Protein 1W41 (pdb70)

CATH classification: 3.30.1330.30

InterPro domains:
  IPR000231 Large ribosomal subunit protein eL30 [MF_00481] (2-99)
  IPR004038 Ribosomal protein eL8/eL30/eS12/Gadd45 [PF01248] (7-95)
  IPR022991 Large ribosomal subunit protein eL30, conserved site [PS00709] (14-38)
  IPR022991 Large ribosomal subunit protein eL30, conserved site [PS00993] (70-90)
  IPR029064 Ribosomal protein eL30-like superfamily [G3DSA:3.30.1330.30] (1-101)
  IPR029064 Ribosomal protein eL30-like superfamily [SSF55315] (3-96)
  IPR039109 Large ribosomal subunit protein eL30-like [PTHR11449] (8-96)

Foldseek 3Di:
DADQLVLVLLLVVFNDKFFALVVLLVCLQVLQFQEKEFEPPDPVVSVVSNVVSVVVNVHAYHYDDHHQCVVCVSNVHNDGTGMMGRRTSGPGPNSVRSD

B-factor: mean 13.25, std 5.43, range [5.12, 48.78]

Structure (mmCIF, N/CA/C/O backbone):
data_1W41
#
_entry.id   1W41
#
_cell.length_a   23.023
_cell.length_b   53.889
_cell.length_c   34.047
_cell.angle_alpha   90.00
_cell.angle_beta   109.22
_cell.angle_gamma   90.00
#
_symmetry.space_group_name_H-M   'P 1 21 1'
#
loop_
_entity.id
_entity.type
_entity.pdbx_description
1 polymer '50S RIBOSOMAL PROTEIN L30E'
2 water water
#
loop_
_atom_site.group_PDB
_atom_site.id
_atom_site.type_symbol
_atom_site.label_atom_id
_atom_site.label_alt_id
_atom_site.label_comp_id
_atom_site.label_asym_id
_atom_site.label_entity_id
_atom_site.label_seq_id
_atom_site.pdbx_PDB_ins_code
_atom_site.Cartn_x
_atom_site.Cartn_y
_atom_site.Cartn_z
_atom_site.occupancy
_atom_site.B_iso_or_equiv
_atom_site.auth_seq_id
_atom_site.auth_comp_id
_atom_site.auth_asym_id
_atom_site.auth_atom_id
_atom_site.pdbx_PDB_model_num
ATOM 1 N N . MET A 1 1 ? -6.002 -8.402 19.471 1.00 21.16 0 MET A N 1
ATOM 2 C CA . MET A 1 1 ? -6.116 -7.612 18.213 1.00 20.80 0 MET A CA 1
ATOM 3 C C . MET A 1 1 ? -4.725 -7.273 17.699 1.00 20.29 0 MET A C 1
ATOM 4 O O . MET A 1 1 ? -3.822 -6.991 18.487 1.00 19.94 0 MET A O 1
ATOM 9 N N . VAL A 1 2 ? -4.559 -7.320 16.380 1.00 19.41 1 VAL A N 1
ATOM 10 C CA . VAL A 1 2 ? -3.317 -6.887 15.739 1.00 19.20 1 VAL A CA 1
ATOM 11 C C . VAL A 1 2 ? -3.206 -5.337 15.808 1.00 18.93 1 VAL A C 1
ATOM 12 O O . VAL A 1 2 ? -3.999 -4.611 15.186 1.00 19.67 1 VAL A O 1
ATOM 16 N N . ASP A 1 3 ? -2.205 -4.868 16.558 1.00 18.40 2 ASP A N 1
ATOM 17 C CA . ASP A 1 3 ? -1.899 -3.439 16.876 1.00 17.26 2 ASP A CA 1
ATOM 18 C C . ASP A 1 3 ? -0.920 -2.906 15.832 1.00 16.46 2 ASP A C 1
ATOM 19 O O . ASP A 1 3 ? 0.276 -3.231 15.837 1.00 14.92 2 ASP A O 1
ATOM 24 N N . PHE A 1 4 ? -1.441 -2.090 14.927 1.00 14.87 3 PHE A N 1
ATOM 25 C CA . PHE A 1 4 ? -0.669 -1.622 13.784 1.00 13.71 3 PHE A CA 1
ATOM 26 C C . PHE A 1 4 ? 0.678 -1.008 14.164 1.00 12.59 3 PHE A C 1
ATOM 27 O O . PHE A 1 4 ? 1.719 -1.375 13.618 1.00 12.69 3 PHE A O 1
ATOM 35 N N . ALA A 1 5 ? 0.648 -0.027 15.050 1.00 12.23 4 ALA A N 1
ATOM 36 C CA . ALA A 1 5 ? 1.865 0.658 15.449 1.00 12.03 4 ALA A CA 1
ATOM 37 C C . ALA A 1 5 ? 2.922 -0.322 15.987 1.00 11.27 4 ALA A C 1
ATOM 38 O O . ALA A 1 5 ? 4.091 -0.239 15.635 1.00 12.26 4 ALA A O 1
ATOM 40 N N . PHE A 1 6 ? 2.521 -1.215 16.875 1.00 10.19 5 PHE A N 1
ATOM 41 C CA . PHE A 1 6 ? 3.495 -2.155 17.436 1.00 9.75 5 PHE A CA 1
ATOM 42 C C . PHE A 1 6 ? 4.032 -3.123 16.378 1.00 8.55 5 PHE A C 1
ATOM 43 O O . PHE A 1 6 ? 5.233 -3.358 16.286 1.00 8.36 5 PHE A O 1
ATOM 51 N N . GLU A 1 7 ? 3.132 -3.686 15.584 1.00 8.04 6 GLU A N 1
ATOM 52 C CA . GLU A 1 7 ? 3.534 -4.736 14.633 1.00 8.26 6 GLU A CA 1
ATOM 53 C C . GLU A 1 7 ? 4.333 -4.150 13.466 1.00 8.37 6 GLU A C 1
ATOM 54 O O . GLU A 1 7 ? 5.245 -4.804 12.946 1.00 7.90 6 GLU A O 1
ATOM 60 N N . LEU A 1 8 ? 4.048 -2.907 13.103 1.00 9.13 7 LEU A N 1
ATOM 61 C CA . LEU A 1 8 ? 4.816 -2.258 12.024 1.00 9.54 7 LEU A CA 1
ATOM 62 C C . LEU A 1 8 ? 6.251 -2.037 12.479 1.00 9.34 7 LEU A C 1
ATOM 63 O O . LEU A 1 8 ? 7.204 -2.311 11.732 1.00 9.66 7 LEU A O 1
ATOM 68 N N . ARG A 1 9 ? 6.414 -1.549 13.711 1.00 9.90 8 ARG A N 1
ATOM 69 C CA . ARG A 1 9 ? 7.747 -1.343 14.238 1.00 10.15 8 ARG A CA 1
ATOM 70 C C . ARG A 1 9 ? 8.444 -2.705 14.331 1.00 9.18 8 ARG A C 1
ATOM 71 O O . ARG A 1 9 ? 9.603 -2.842 13.977 1.00 9.53 8 ARG A O 1
ATOM 79 N N . LYS A 1 10 ? 7.713 -3.728 14.759 1.00 8.47 9 LYS A N 1
ATOM 80 C CA . LYS A 1 10 ? 8.302 -5.047 14.922 1.00 8.54 9 LYS A CA 1
ATOM 81 C C . LYS A 1 10 ? 8.755 -5.613 13.579 1.00 8.55 9 LYS A C 1
ATOM 82 O O . LYS A 1 10 ? 9.796 -6.241 13.507 1.00 8.09 9 LYS A O 1
ATOM 88 N N . ALA A 1 11 ? 7.982 -5.374 12.525 1.00 7.66 10 ALA A N 1
ATOM 89 C CA . ALA A 1 11 ? 8.402 -5.754 11.167 1.00 8.04 10 ALA A CA 1
ATOM 90 C C . ALA A 1 11 ? 9.635 -4.991 10.724 1.00 8.56 10 ALA A C 1
ATOM 91 O O . ALA A 1 11 ? 10.564 -5.571 10.140 1.00 7.95 10 ALA A O 1
ATOM 93 N N . GLN A 1 12 ? 9.664 -3.704 11.030 1.00 9.39 11 GLN A N 1
ATOM 94 C CA . GLN A 1 12 ? 10.830 -2.866 10.723 1.00 9.72 11 GLN A CA 1
ATOM 95 C C . GLN A 1 12 ? 12.132 -3.364 11.377 1.00 10.28 11 GLN A C 1
ATOM 96 O O . GLN A 1 12 ? 13.211 -3.328 10.774 1.00 10.72 11 GLN A O 1
ATOM 102 N N . ASP A 1 13 ? 12.013 -3.844 12.603 1.00 10.96 12 ASP A N 1
ATOM 103 C CA . ASP A 1 13 ? 13.160 -4.237 13.444 1.00 11.12 12 ASP A CA 1
ATOM 104 C C . ASP A 1 13 ? 13.546 -5.708 13.332 1.00 11.72 12 ASP A C 1
ATOM 105 O O . ASP A 1 13 ? 14.701 -6.057 13.625 1.00 13.41 12 ASP A O 1
ATOM 110 N N . THR A 1 14 ? 12.615 -6.571 12.929 1.00 10.06 13 THR A N 1
ATOM 111 C CA . THR A 1 14 ? 12.905 -8.014 12.860 1.00 10.04 13 THR A CA 1
ATOM 112 C C . THR A 1 14 ? 12.781 -8.611 11.463 1.00 10.09 13 THR A C 1
ATOM 113 O O . THR A 1 14 ? 13.173 -9.778 11.259 1.00 10.54 13 THR A O 1
ATOM 117 N N . GLY A 1 15 ? 12.196 -7.842 10.543 1.00 9.83 14 GLY A N 1
ATOM 118 C CA . GLY A 1 15 ? 12.025 -8.266 9.144 1.00 9.90 14 GLY A CA 1
ATOM 119 C C . GLY A 1 15 ? 12.737 -7.328 8.191 1.00 9.70 14 GLY A C 1
ATOM 120 O O . GLY A 1 15 ? 13.899 -6.958 8.414 1.00 8.94 14 GLY A O 1
ATOM 121 N N . LYS A 1 16 ? 12.044 -6.945 7.127 1.00 9.28 15 LYS A N 1
ATOM 122 C CA . LYS A 1 16 ? 12.568 -5.978 6.154 1.00 10.18 15 LYS A CA 1
ATOM 123 C C . LYS A 1 16 ? 11.429 -5.185 5.564 1.00 9.70 15 LYS A C 1
ATOM 124 O O . LYS A 1 16 ? 10.479 -5.756 5.047 1.00 7.87 15 LYS A O 1
ATOM 130 N N . ILE A 1 17 ? 11.527 -3.870 5.672 1.00 9.44 16 ILE A N 1
ATOM 131 C CA . ILE A 1 17 ? 10.581 -3.011 5.007 1.00 11.05 16 ILE A CA 1
ATOM 132 C C . ILE A 1 17 ? 11.333 -2.038 4.134 1.00 10.68 16 ILE A C 1
ATOM 133 O O . ILE A 1 17 ? 12.510 -1.753 4.389 1.00 12.21 16 ILE A O 1
ATOM 138 N N . VAL A 1 18 ? 10.678 -1.526 3.097 1.00 10.29 17 VAL A N 1
ATOM 139 C CA . VAL A 1 18 ? 11.224 -0.417 2.324 1.00 10.80 17 VAL A CA 1
ATOM 140 C C . VAL A 1 18 ? 10.233 0.752 2.376 1.00 10.89 17 VAL A C 1
ATOM 141 O O . VAL A 1 18 ? 9.027 0.552 2.284 1.00 9.16 17 VAL A O 1
ATOM 145 N N . MET A 1 19 ? 10.770 1.958 2.512 1.00 11.98 18 MET A N 1
ATOM 146 C CA . MET A 1 19 ? 9.970 3.165 2.770 1.00 14.08 18 MET A CA 1
ATOM 147 C C . MET A 1 19 ? 9.915 4.078 1.565 1.00 14.33 18 MET A C 1
ATOM 148 O O . MET A 1 19 ? 10.900 4.198 0.827 1.00 14.06 18 MET A O 1
ATOM 153 N N . GLY A 1 20 ? 8.780 4.770 1.412 1.00 14.25 19 GLY A N 1
ATOM 154 C CA . GLY A 1 20 ? 8.579 5.751 0.345 1.00 14.46 19 GLY A CA 1
ATOM 155 C C . GLY A 1 20 ? 7.781 5.249 -0.843 1.00 14.68 19 GLY A C 1
ATOM 156 O O . GLY A 1 20 ? 7.748 4.059 -1.132 1.00 13.82 19 GLY A O 1
ATOM 157 N N . ALA A 1 21 ? 7.143 6.177 -1.551 1.00 15.45 20 ALA A N 1
ATOM 158 C CA . ALA A 1 21 ? 6.317 5.856 -2.706 1.00 16.16 20 ALA A CA 1
ATOM 159 C C . ALA A 1 21 ? 7.097 5.180 -3.823 1.00 16.22 20 ALA A C 1
ATOM 160 O O . ALA A 1 21 ? 6.624 4.246 -4.454 1.00 16.57 20 ALA A O 1
ATOM 162 N N . ARG A 1 22 ? 8.310 5.669 -4.051 1.00 17.52 21 ARG A N 1
ATOM 163 C CA . ARG A 1 22 ? 9.139 5.201 -5.149 1.00 17.45 21 ARG A CA 1
ATOM 164 C C . ARG A 1 22 ? 9.446 3.709 -5.034 1.00 16.48 21 ARG A C 1
ATOM 165 O O . ARG A 1 22 ? 9.154 2.930 -5.941 1.00 16.15 21 ARG A O 1
ATOM 173 N N . LYS A 1 23 ? 10.005 3.319 -3.899 1.00 16.55 22 LYS A N 1
ATOM 174 C CA . LYS A 1 23 ? 10.354 1.913 -3.662 1.00 16.62 22 LYS A CA 1
ATOM 175 C C . LYS A 1 23 ? 9.090 1.054 -3.481 1.00 15.57 22 LYS A C 1
ATOM 176 O O . LYS A 1 23 ? 9.035 -0.073 -3.961 1.00 13.86 22 LYS A O 1
ATOM 182 N N . SER A 1 24 ? 8.065 1.611 -2.844 1.00 15.24 23 SER A N 1
ATOM 183 C CA . SER A 1 24 ? 6.813 0.866 -2.657 1.00 15.38 23 SER A CA 1
ATOM 184 C C . SER A 1 24 ? 6.199 0.487 -3.999 1.00 15.30 23 SER A C 1
ATOM 185 O O . SER A 1 24 ? 5.789 -0.642 -4.188 1.00 14.86 23 SER A O 1
ATOM 188 N N . ILE A 1 25 ? 6.201 1.412 -4.963 1.00 15.22 24 ILE A N 1
ATOM 189 C CA . ILE A 1 25 ? 5.662 1.096 -6.295 1.00 16.15 24 ILE A CA 1
ATOM 190 C C . ILE A 1 25 ? 6.508 0.077 -7.047 1.00 16.19 24 ILE A C 1
ATOM 191 O O . ILE A 1 25 ? 5.986 -0.827 -7.697 1.00 14.65 24 ILE A O 1
ATOM 196 N N . GLN A 1 26 ? 7.821 0.249 -6.962 1.00 16.13 25 GLN A N 1
ATOM 197 C CA . GLN A 1 26 ? 8.775 -0.681 -7.537 1.00 16.50 25 GLN A CA 1
ATOM 198 C C . GLN A 1 26 ? 8.577 -2.103 -7.038 1.00 15.87 25 GLN A C 1
ATOM 199 O O . GLN A 1 26 ? 8.538 -3.067 -7.832 1.00 16.18 25 GLN A O 1
ATOM 205 N N . TYR A 1 27 ? 8.467 -2.238 -5.713 1.00 14.52 26 TYR A N 1
ATOM 206 C CA . TYR A 1 27 ? 8.288 -3.543 -5.100 1.00 14.18 26 TYR A CA 1
ATOM 207 C C . TYR A 1 27 ? 6.912 -4.141 -5.428 1.00 13.49 26 TYR A C 1
ATOM 208 O O . TYR A 1 27 ? 6.804 -5.357 -5.598 1.00 13.94 26 TYR A O 1
ATOM 217 N N . ALA A 1 28 ? 5.876 -3.303 -5.512 1.00 13.82 27 ALA A N 1
ATOM 218 C CA . ALA A 1 28 ? 4.558 -3.795 -5.969 1.00 15.49 27 ALA A CA 1
ATOM 219 C C . ALA A 1 28 ? 4.653 -4.314 -7.400 1.00 16.26 27 ALA A C 1
ATOM 220 O O . ALA A 1 28 ? 4.204 -5.430 -7.702 1.00 16.86 27 ALA A O 1
ATOM 222 N N . LYS A 1 29 ? 5.272 -3.507 -8.255 1.00 17.99 28 LYS A N 1
ATOM 223 C CA . LYS A 1 29 ? 5.506 -3.896 -9.648 1.00 19.00 28 LYS A CA 1
ATOM 224 C C . LYS A 1 29 ? 6.192 -5.220 -9.794 1.00 19.41 28 LYS A C 1
ATOM 225 O O . LYS A 1 29 ? 5.752 -6.055 -10.569 1.00 20.53 28 LYS A O 1
ATOM 231 N N . MET A 1 30 ? 7.283 -5.419 -9.058 1.00 19.31 29 MET A N 1
ATOM 232 C CA . MET A 1 30 ? 8.097 -6.610 -9.212 1.00 19.77 29 MET A CA 1
ATOM 233 C C . MET A 1 30 ? 7.535 -7.812 -8.479 1.00 18.37 29 MET A C 1
ATOM 234 O O . MET A 1 30 ? 8.064 -8.912 -8.610 1.00 18.87 29 MET A O 1
ATOM 239 N N . GLY A 1 31 ? 6.468 -7.613 -7.702 1.00 16.91 30 GLY A N 1
ATOM 240 C CA . GLY A 1 31 ? 5.891 -8.683 -6.904 1.00 16.56 30 GLY A CA 1
ATOM 241 C C . GLY A 1 31 ? 6.753 -9.077 -5.732 1.00 15.19 30 GLY A C 1
ATOM 242 O O . GLY A 1 31 ? 6.746 -10.235 -5.319 1.00 18.15 30 GLY A O 1
ATOM 243 N N . GLY A 1 32 ? 7.462 -8.102 -5.178 1.00 14.07 31 GLY A N 1
ATOM 244 C CA . GLY A 1 32 ? 8.495 -8.338 -4.191 1.00 13.63 31 GLY A CA 1
ATOM 245 C C . GLY A 1 32 ? 8.194 -7.840 -2.787 1.00 12.43 31 GLY A C 1
ATOM 246 O O . GLY A 1 32 ? 9.104 -7.706 -1.975 1.00 13.99 31 GLY A O 1
ATOM 247 N N . ALA A 1 33 ? 6.941 -7.511 -2.525 1.00 11.10 32 ALA A N 1
ATOM 248 C CA . ALA A 1 33 ? 6.484 -7.259 -1.165 1.00 10.97 32 ALA A CA 1
ATOM 249 C C . ALA A 1 33 ? 5.266 -8.099 -0.852 1.00 10.00 32 ALA A C 1
ATOM 250 O O . ALA A 1 33 ? 4.571 -8.602 -1.746 1.00 8.90 32 ALA A O 1
ATOM 252 N N . LYS A 1 34 ? 5.021 -8.234 0.439 1.00 8.50 33 LYS A N 1
ATOM 253 C CA . LYS A 1 34 ? 3.921 -9.031 0.953 1.00 9.48 33 LYS A CA 1
ATOM 254 C C . LYS A 1 34 ? 2.748 -8.172 1.451 1.00 8.27 33 LYS A C 1
ATOM 255 O O . LYS A 1 34 ? 1.683 -8.712 1.696 1.00 7.51 33 LYS A O 1
ATOM 261 N N . LEU A 1 35 ? 2.975 -6.871 1.610 1.00 7.60 34 LEU A N 1
ATOM 262 C CA . LEU A 1 35 ? 1.947 -5.900 2.008 1.00 8.12 34 LEU A CA 1
ATOM 263 C C . LEU A 1 35 ? 2.444 -4.521 1.638 1.00 8.50 34 LEU A C 1
ATOM 264 O O . LEU A 1 35 ? 3.624 -4.232 1.817 1.00 7.77 34 LEU A O 1
ATOM 269 N N . ILE A 1 36 ? 1.553 -3.694 1.086 1.00 7.58 35 ILE A N 1
ATOM 270 C CA . ILE A 1 36 ? 1.854 -2.268 0.912 1.00 7.90 35 ILE A CA 1
ATOM 271 C C . ILE A 1 36 ? 0.960 -1.474 1.854 1.00 8.16 35 ILE A C 1
ATOM 272 O O . ILE A 1 36 ? -0.231 -1.716 1.942 1.00 8.18 35 ILE A O 1
ATOM 277 N N . ILE A 1 37 ? 1.552 -0.516 2.556 1.00 7.78 36 ILE A N 1
ATOM 278 C CA . ILE A 1 37 ? 0.805 0.310 3.485 1.00 8.34 36 ILE A CA 1
ATOM 279 C C . ILE A 1 37 ? 0.900 1.726 2.933 1.00 8.36 36 ILE A C 1
ATOM 280 O O . ILE A 1 37 ? 1.973 2.173 2.531 1.00 8.09 36 ILE A O 1
ATOM 285 N N . VAL A 1 38 ? -0.236 2.398 2.844 1.00 8.32 37 VAL A N 1
ATOM 286 C CA . VAL A 1 38 ? -0.263 3.786 2.377 1.00 8.65 37 VAL A CA 1
ATOM 287 C C . VAL A 1 38 ? -0.887 4.666 3.451 1.00 8.25 37 VAL A C 1
ATOM 288 O O . VAL A 1 38 ? -1.818 4.257 4.128 1.00 8.13 37 VAL A O 1
ATOM 292 N N . ALA A 1 39 ? -0.336 5.865 3.629 1.00 8.00 38 ALA A N 1
ATOM 293 C CA . ALA A 1 39 ? -0.954 6.857 4.521 1.00 8.22 38 ALA A CA 1
ATOM 294 C C . ALA A 1 39 ? -2.256 7.369 3.919 1.00 8.32 38 ALA A C 1
ATOM 295 O O . ALA A 1 39 ? -2.410 7.373 2.694 1.00 8.27 38 ALA A O 1
ATOM 297 N N . ARG A 1 40 ?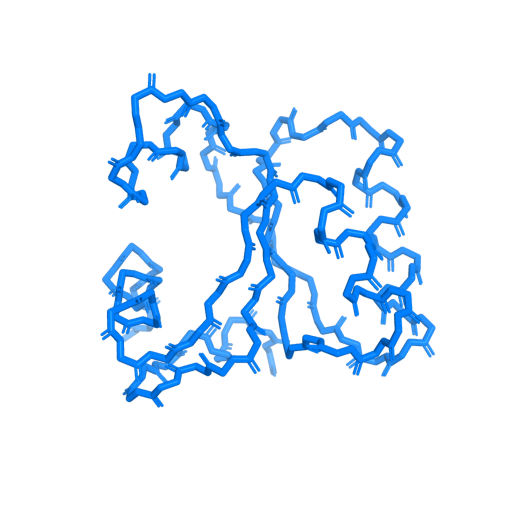 -3.185 7.854 4.759 1.00 8.43 39 ARG A N 1
ATOM 298 C CA . ARG A 1 40 ? -4.482 8.270 4.209 1.00 9.29 39 ARG A CA 1
ATOM 299 C C . ARG A 1 40 ? -4.303 9.444 3.198 1.00 9.00 39 ARG A C 1
ATOM 300 O O . ARG A 1 40 ? -5.117 9.619 2.283 1.00 8.97 39 ARG A O 1
ATOM 308 N N . ASN A 1 41 ? -3.246 10.251 3.375 1.00 8.54 40 ASN A N 1
ATOM 309 C CA . ASN A 1 41 ? -3.036 11.401 2.520 1.00 9.32 40 ASN A CA 1
ATOM 310 C C . ASN A 1 41 ? -1.989 11.157 1.466 1.00 9.65 40 ASN A C 1
ATOM 311 O O . ASN A 1 41 ? -1.482 12.102 0.868 1.00 9.53 40 ASN A O 1
ATOM 316 N N . ALA A 1 42 ? -1.658 9.899 1.199 1.00 9.78 41 ALA A N 1
ATOM 317 C C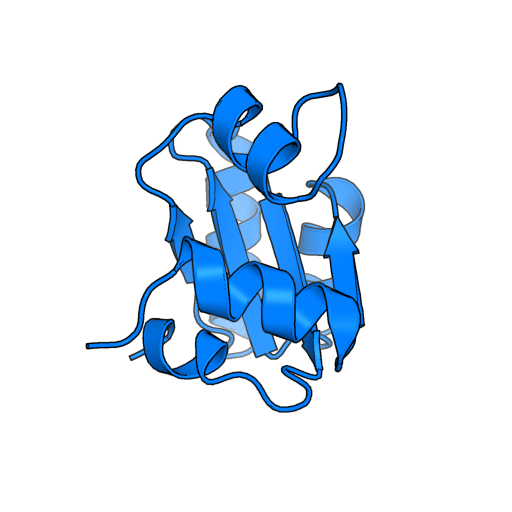A . ALA A 1 42 ? -0.848 9.624 0.023 1.00 9.55 41 ALA A CA 1
ATOM 318 C C . ALA A 1 42 ? -1.487 10.261 -1.231 1.00 10.66 41 ALA A C 1
ATOM 319 O O . ALA A 1 42 ? -2.716 10.288 -1.399 1.00 11.02 41 ALA A O 1
ATOM 321 N N . ARG A 1 43 ? -0.642 10.809 -2.092 1.00 10.76 42 ARG A N 1
ATOM 322 C CA . ARG A 1 43 ? -1.106 11.462 -3.310 1.00 10.94 42 ARG A CA 1
ATOM 323 C C . ARG A 1 43 ? -2.000 10.517 -4.107 1.00 11.34 42 ARG A C 1
ATOM 324 O O . ARG A 1 43 ? -1.636 9.354 -4.296 1.00 11.53 42 ARG A O 1
ATOM 332 N N . PRO A 1 44 ? -3.156 10.995 -4.565 1.00 11.19 43 PRO A N 1
ATOM 333 C CA . PRO A 1 44 ? -4.128 10.136 -5.250 1.00 12.06 43 PRO A CA 1
ATOM 334 C C . PRO A 1 44 ? -3.539 9.222 -6.325 1.00 11.69 43 PRO A C 1
ATOM 335 O O . PRO A 1 44 ? -3.903 8.045 -6.392 1.00 11.56 43 PRO A O 1
ATOM 339 N N . ASP A 1 45 ? -2.688 9.758 -7.198 1.00 11.50 44 ASP A N 1
ATOM 340 C CA . ASP A 1 45 ? -2.163 8.940 -8.274 1.00 12.80 44 ASP A CA 1
ATOM 341 C C . ASP A 1 45 ? -1.228 7.876 -7.744 1.00 12.89 44 ASP A C 1
ATOM 342 O O . ASP A 1 45 ? -1.147 6.797 -8.332 1.00 13.50 44 ASP A O 1
ATOM 347 N N . ILE A 1 46 ? -0.518 8.175 -6.653 1.00 13.22 45 ILE A N 1
ATOM 348 C CA . ILE A 1 46 ? 0.354 7.186 -5.989 1.00 12.88 45 ILE A CA 1
ATOM 349 C C . ILE A 1 46 ? -0.470 6.096 -5.322 1.00 12.66 45 ILE A C 1
ATOM 350 O O . ILE A 1 46 ? -0.148 4.926 -5.448 1.00 11.67 45 ILE A O 1
ATOM 355 N N . LYS A 1 47 ? -1.532 6.460 -4.607 1.00 12.20 46 LYS A N 1
ATOM 356 C CA . LYS A 1 47 ? -2.462 5.455 -4.115 1.00 12.92 46 LYS A CA 1
ATOM 357 C C . LYS A 1 47 ? -2.955 4.567 -5.241 1.00 12.42 46 LYS A C 1
ATOM 358 O O . LYS A 1 47 ? -2.936 3.325 -5.127 1.00 11.66 46 LYS A O 1
ATOM 364 N N . GLU A 1 48 ? -3.408 5.184 -6.326 1.00 11.72 47 GLU A N 1
ATOM 365 C CA . GLU A 1 48 ? -3.980 4.402 -7.403 1.00 12.83 47 GLU A CA 1
ATOM 366 C C . GLU A 1 48 ? -2.985 3.476 -8.092 1.00 11.58 47 GLU A C 1
ATOM 367 O O . GLU A 1 48 ? -3.309 2.309 -8.369 1.00 11.25 47 GLU A O 1
ATOM 373 N N . ASP A 1 49 ? -1.774 3.965 -8.339 1.00 11.57 48 ASP A N 1
ATOM 374 C CA . ASP A 1 49 ? -0.714 3.117 -8.889 1.00 10.98 48 ASP A CA 1
ATOM 375 C C . ASP A 1 49 ? -0.385 1.967 -7.942 1.00 10.14 48 ASP A C 1
ATOM 376 O O . ASP A 1 49 ? -0.311 0.824 -8.385 1.00 9.64 48 ASP A O 1
ATOM 381 N N . ILE A 1 50 ? -0.183 2.253 -6.646 1.00 8.69 49 ILE A N 1
ATOM 382 C CA . ILE A 1 50 ? 0.083 1.171 -5.670 1.00 9.07 49 ILE A CA 1
ATOM 383 C C . ILE A 1 50 ? -1.043 0.134 -5.684 1.00 8.38 49 ILE A C 1
ATOM 384 O O . ILE A 1 50 ? -0.796 -1.077 -5.771 1.00 7.71 49 ILE A O 1
ATOM 389 N N . GLU A 1 51 ? -2.283 0.601 -5.588 1.00 8.08 50 GLU A N 1
ATOM 390 C CA . GLU A 1 51 ? -3.425 -0.313 -5.562 1.00 8.52 50 GLU A CA 1
ATOM 391 C C . GLU A 1 51 ? -3.473 -1.205 -6.824 1.00 8.32 50 GLU A C 1
ATOM 392 O O . GLU A 1 51 ? -3.774 -2.418 -6.754 1.00 8.86 50 GLU A O 1
ATOM 398 N N . TYR A 1 52 ? -3.133 -0.604 -7.969 1.00 8.23 51 TYR A N 1
ATOM 399 C CA . TYR A 1 52 ? -3.151 -1.278 -9.263 1.00 8.62 51 TYR A CA 1
ATOM 400 C C . TYR A 1 52 ? -2.052 -2.335 -9.350 1.00 7.80 51 TYR A C 1
ATOM 401 O O . TYR A 1 52 ? -2.328 -3.499 -9.601 1.00 8.22 51 TYR A O 1
ATOM 410 N N . TYR A 1 53 ? -0.802 -1.943 -9.121 1.00 7.83 52 TYR A N 1
ATOM 411 C CA . TYR A 1 53 ? 0.312 -2.897 -9.226 1.00 8.54 52 TYR A CA 1
ATOM 412 C C . TYR A 1 53 ? 0.172 -4.014 -8.184 1.00 8.34 52 TYR A C 1
ATOM 413 O O . TYR A 1 53 ? 0.466 -5.181 -8.451 1.00 8.74 52 TYR A O 1
ATOM 422 N N . ALA A 1 54 ? -0.326 -3.670 -7.001 1.00 7.61 53 ALA A N 1
ATOM 423 C CA . ALA A 1 54 ? -0.501 -4.697 -5.965 1.00 7.50 53 ALA A CA 1
ATOM 424 C C . ALA A 1 54 ? -1.585 -5.690 -6.439 1.00 7.38 53 ALA A C 1
ATOM 425 O O . ALA A 1 54 ? -1.447 -6.886 -6.297 1.00 8.24 53 ALA A O 1
ATOM 427 N N . ARG A 1 55 ? -2.666 -5.171 -7.017 1.00 7.39 54 ARG A N 1
ATOM 428 C CA . ARG A 1 55 ? -3.721 -6.030 -7.565 1.00 8.60 54 ARG A CA 1
ATOM 429 C C . ARG A 1 55 ? -3.220 -6.958 -8.673 1.00 8.17 54 ARG A C 1
ATOM 430 O O . ARG A 1 55 ? -3.634 -8.122 -8.740 1.00 9.11 54 ARG A O 1
ATOM 438 N N . LEU A 1 56 ? -2.298 -6.493 -9.512 1.00 8.47 55 LEU A N 1
ATOM 439 C CA . LEU A 1 56 ? -1.738 -7.393 -10.514 1.00 8.60 55 LEU A CA 1
ATOM 440 C C . LEU A 1 56 ? -1.074 -8.617 -9.907 1.00 9.21 55 LEU A C 1
ATOM 441 O O . LEU A 1 56 ? -1.121 -9.673 -10.507 1.00 9.80 55 LEU A O 1
ATOM 446 N N . SER A 1 57 ? -0.435 -8.458 -8.743 1.00 9.12 56 SER A N 1
ATOM 447 C CA . SER A 1 57 ? 0.417 -9.513 -8.142 1.00 10.07 56 SER A CA 1
ATOM 448 C C . SER A 1 57 ? -0.251 -10.229 -6.990 1.00 9.57 56 SER A C 1
ATOM 449 O O . SER A 1 57 ? 0.276 -11.217 -6.495 1.00 11.14 56 SER A O 1
ATOM 452 N N . GLY A 1 58 ? -1.411 -9.755 -6.560 1.00 8.52 57 GLY A N 1
ATOM 453 C CA . GLY A 1 58 ? -2.093 -10.359 -5.400 1.00 8.59 57 GLY A CA 1
ATOM 454 C C . GLY A 1 58 ? -1.516 -9.901 -4.059 1.00 8.88 57 GLY A C 1
ATOM 455 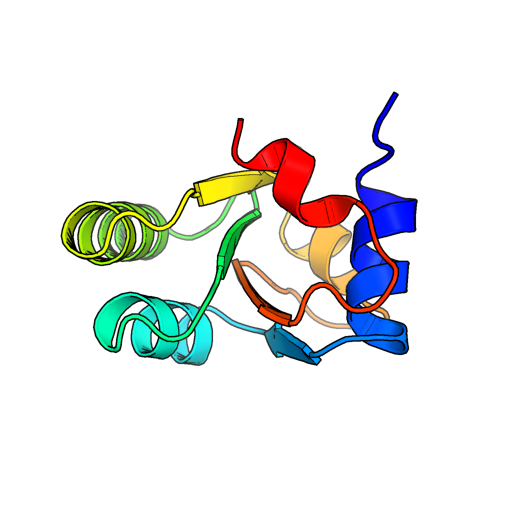O O . GLY A 1 58 ? -1.572 -10.630 -3.065 1.00 11.03 57 GLY A O 1
ATOM 456 N N . ILE A 1 59 ? -0.988 -8.694 -4.017 1.00 7.86 58 ILE A N 1
ATOM 457 C CA . ILE A 1 59 ? -0.382 -8.139 -2.796 1.00 8.27 58 ILE A CA 1
ATOM 458 C C . ILE A 1 59 ? -1.441 -7.295 -2.108 1.00 7.88 58 ILE A C 1
ATOM 459 O O . ILE A 1 59 ? -1.989 -6.385 -2.716 1.00 8.49 58 ILE A O 1
ATOM 464 N N . PRO A 1 60 ? -1.719 -7.541 -0.833 1.00 7.77 59 PRO A N 1
ATOM 465 C CA . PRO A 1 60 ? -2.722 -6.738 -0.139 1.00 7.76 59 PRO A CA 1
ATOM 466 C C . PRO A 1 60 ? -2.210 -5.317 0.088 1.00 7.19 59 PRO A C 1
ATOM 467 O O . PRO A 1 60 ? -0.996 -5.105 0.223 1.00 6.74 59 PRO A O 1
ATOM 471 N N . VAL A 1 61 ? -3.136 -4.371 0.119 1.00 7.65 60 VAL A N 1
ATOM 472 C CA . VAL A 1 61 ? -2.821 -2.989 0.402 1.00 7.50 60 VAL A CA 1
ATOM 473 C C . VAL A 1 61 ? -3.665 -2.553 1.588 1.00 8.47 60 VAL A C 1
ATOM 474 O O . VAL A 1 61 ? -4.887 -2.771 1.610 1.00 9.52 60 VAL A O 1
ATOM 478 N N . TYR A 1 62 ? -3.013 -1.933 2.554 1.00 8.16 61 TYR A N 1
ATOM 479 C CA . TYR A 1 62 ? -3.668 -1.450 3.784 1.00 8.19 61 TYR A CA 1
ATOM 480 C C . TYR A 1 62 ? -3.498 0.063 3.898 1.00 9.11 61 TYR A C 1
ATOM 481 O O . TYR A 1 62 ? -2.392 0.564 3.754 1.00 10.17 61 TYR A O 1
ATOM 490 N N . GLU A 1 63 ? -4.589 0.804 4.126 1.00 9.85 62 GLU A N 1
ATOM 491 C CA . GLU A 1 63 ? -4.500 2.271 4.330 1.00 9.76 62 GLU A CA 1
ATOM 492 C C . GLU A 1 63 ? -4.408 2.550 5.838 1.00 9.74 62 GLU A C 1
ATOM 493 O O . GLU A 1 63 ? -5.332 2.240 6.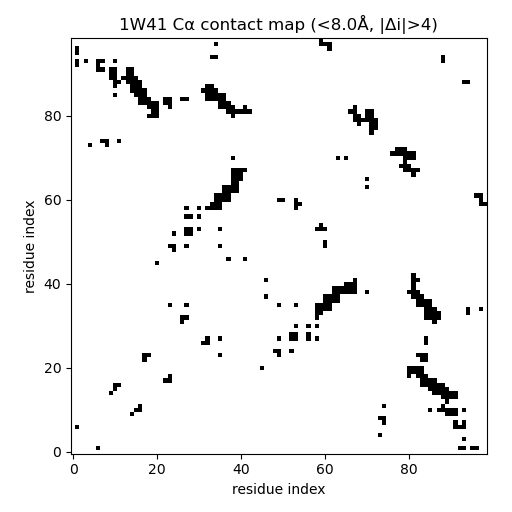588 1.00 9.08 62 GLU A O 1
ATOM 499 N N . PHE A 1 64 ? -3.271 3.103 6.255 1.00 10.04 63 PHE A N 1
ATOM 500 C CA . PHE A 1 64 ? -3.071 3.605 7.612 1.00 10.15 63 PHE A CA 1
ATOM 501 C C . PHE A 1 64 ? -3.999 4.803 7.875 1.00 10.36 63 PHE A C 1
ATOM 502 O O . PHE A 1 64 ? -4.142 5.681 7.046 1.00 10.40 63 PHE A O 1
ATOM 510 N N . GLU A 1 65 ? -4.651 4.832 9.038 1.00 11.69 64 GLU A N 1
ATOM 511 C CA . GLU A 1 65 ? -5.636 5.895 9.295 1.00 12.12 64 GLU A CA 1
ATOM 512 C C . GLU A 1 65 ? -5.072 7.299 9.539 1.00 12.71 64 GLU A C 1
ATOM 513 O O . GLU A 1 65 ? -5.844 8.269 9.583 1.00 13.74 64 GLU A O 1
ATOM 519 N N . GLY A 1 66 ? -3.770 7.408 9.741 1.00 11.62 65 GLY A N 1
ATOM 520 C CA . GLY A 1 66 ? -3.129 8.690 9.987 1.00 9.72 65 GLY A CA 1
ATOM 521 C C . GLY A 1 66 ? -2.428 9.294 8.792 1.00 9.20 65 GLY A C 1
ATOM 522 O O . GLY A 1 66 ? -2.374 8.702 7.712 1.00 8.31 65 GLY A O 1
ATOM 523 N N . THR A 1 67 ? -1.844 10.466 8.988 1.00 7.60 66 THR A N 1
ATOM 524 C CA . THR A 1 67 ? -1.143 11.105 7.889 1.00 7.77 66 THR A CA 1
ATOM 525 C C . THR A 1 67 ? 0.241 10.542 7.663 1.00 6.46 66 THR A C 1
ATOM 526 O O . THR A 1 67 ? 0.811 9.842 8.480 1.00 5.12 66 THR A O 1
ATOM 530 N N . SER A 1 68 ? 0.823 10.977 6.570 1.00 7.29 67 SER A N 1
ATOM 531 C CA . SER A 1 68 ? 2.228 10.707 6.280 1.00 7.05 67 SER A CA 1
ATOM 532 C C . SER A 1 68 ? 3.219 11.246 7.318 1.00 6.95 67 SER A C 1
ATOM 533 O O . SER A 1 68 ? 4.307 10.691 7.487 1.00 7.29 67 SER A O 1
ATOM 536 N N . VAL A 1 69 ? 2.844 12.316 8.026 1.00 7.33 68 VAL A N 1
ATOM 537 C CA . VAL A 1 69 ? 3.628 12.793 9.143 1.00 7.91 68 VAL A CA 1
ATOM 538 C C . VAL A 1 69 ? 3.601 11.747 10.251 1.00 7.97 68 VAL A C 1
ATOM 539 O O . VAL A 1 69 ? 4.632 11.380 10.798 1.00 8.15 68 VAL A O 1
ATOM 543 N N . GLU A 1 70 ? 2.416 11.275 10.577 1.00 8.84 69 GLU A N 1
ATOM 544 C CA . GLU A 1 70 ? 2.259 10.322 11.664 1.00 8.40 69 GLU A CA 1
ATOM 545 C C . GLU A 1 70 ? 2.939 9.019 11.314 1.00 7.96 69 GLU A C 1
ATOM 546 O O . GLU A 1 70 ? 3.590 8.402 12.170 1.00 7.94 69 GLU A O 1
ATOM 552 N N . LEU A 1 71 ? 2.801 8.586 10.066 1.00 7.11 70 LEU A N 1
ATOM 553 C CA . LEU A 1 71 ? 3.421 7.327 9.620 1.00 8.00 70 LEU A CA 1
ATOM 554 C C . LEU A 1 71 ? 4.962 7.416 9.699 1.00 8.38 70 LEU A C 1
ATOM 555 O O . LEU A 1 71 ? 5.631 6.511 10.210 1.00 8.63 70 LEU A O 1
ATOM 560 N N . GLY A 1 72 ? 5.504 8.541 9.247 1.00 8.51 71 GLY A N 1
ATOM 561 C CA . GLY A 1 72 ? 6.938 8.784 9.335 1.00 9.00 71 GLY A CA 1
ATOM 562 C C . GLY A 1 72 ? 7.410 8.715 10.773 1.00 8.76 71 GLY A C 1
ATOM 563 O O . GLY A 1 72 ? 8.412 8.060 11.077 1.00 8.56 71 GLY A O 1
ATOM 564 N N . THR A 1 73 ? 6.674 9.367 11.662 1.00 9.28 72 THR A N 1
ATOM 565 C CA . THR A 1 73 ? 7.032 9.397 13.073 1.00 10.16 72 THR A CA 1
ATOM 566 C C . THR A 1 73 ? 7.000 8.004 13.688 1.00 10.02 72 THR A C 1
ATOM 567 O O . THR A 1 73 ? 7.895 7.644 14.441 1.00 11.25 72 THR A O 1
ATOM 571 N N . LEU A 1 74 ? 5.984 7.210 13.345 1.00 10.22 73 LEU A N 1
ATOM 572 C CA . LEU A 1 74 ? 5.891 5.837 13.840 1.00 11.13 73 LEU A CA 1
ATOM 573 C C . LEU A 1 74 ? 7.127 5.036 13.423 1.00 11.68 73 LEU A C 1
ATOM 574 O O . LEU A 1 74 ? 7.644 4.217 14.214 1.00 13.92 73 LEU A O 1
ATOM 579 N N . LEU A 1 75 ? 7.622 5.300 12.212 1.00 10.84 74 LEU A N 1
ATOM 580 C CA . LEU A 1 75 ? 8.748 4.585 11.634 1.00 11.05 74 LEU A CA 1
ATOM 581 C C . LEU A 1 75 ? 10.103 5.167 12.049 1.00 10.99 74 LEU A C 1
ATOM 582 O O . LEU A 1 75 ? 11.129 4.747 11.535 1.00 11.30 74 LEU A O 1
ATOM 587 N N . GLY A 1 76 ? 10.100 6.105 12.989 1.00 11.52 75 GLY A N 1
ATOM 588 C CA . GLY A 1 76 ? 11.324 6.667 13.513 1.00 11.72 75 GL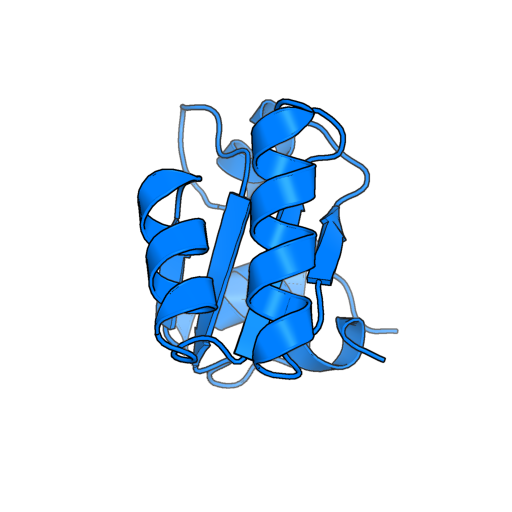Y A CA 1
ATOM 589 C C . GLY A 1 76 ? 11.973 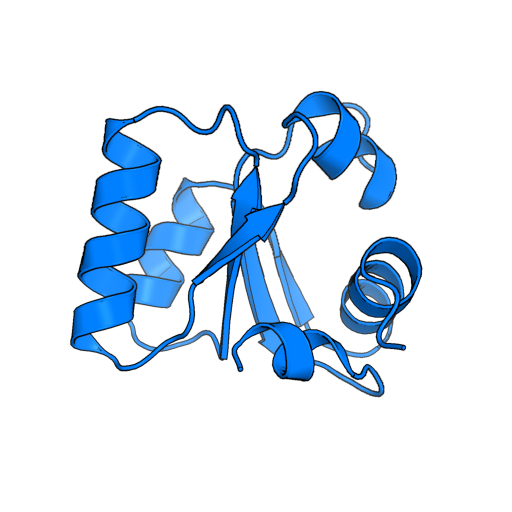7.712 12.642 1.00 12.73 75 GLY A C 1
ATOM 590 O O . GLY A 1 76 ? 13.141 8.026 12.858 1.00 13.60 75 GLY A O 1
ATOM 591 N N . ARG A 1 77 ? 11.222 8.257 11.676 1.00 11.74 76 ARG A N 1
ATOM 592 C CA . ARG A 1 77 ? 11.754 9.259 10.743 1.00 12.46 76 ARG A CA 1
ATOM 593 C C . ARG A 1 77 ? 11.250 10.660 11.036 1.00 13.19 76 ARG A C 1
ATOM 594 O O . ARG A 1 77 ? 10.079 10.848 11.354 1.00 12.91 76 ARG A O 1
ATOM 602 N N . PRO A 1 78 ? 12.125 11.654 10.916 1.00 13.25 77 PRO A N 1
ATOM 603 C CA . PRO A 1 78 ? 11.706 13.045 11.082 1.00 13.43 77 PRO A CA 1
ATOM 604 C C . PRO A 1 78 ? 11.119 13.673 9.823 1.00 13.30 77 PRO A C 1
ATOM 605 O O . PRO A 1 78 ? 11.061 14.887 9.738 1.00 14.32 77 PRO A O 1
ATOM 609 N N . HIS A 1 79 ? 10.678 12.865 8.860 1.00 12.53 78 HIS A N 1
ATOM 610 C CA . HIS A 1 79 ? 10.112 13.344 7.600 1.00 11.71 78 HIS A CA 1
ATOM 611 C C . HIS A 1 79 ? 8.842 12.552 7.304 1.00 10.64 78 HIS A C 1
ATOM 612 O O . HIS A 1 79 ? 8.579 11.563 7.972 1.00 10.76 78 HIS A O 1
ATOM 619 N N . THR A 1 80 ? 8.062 12.999 6.327 1.00 9.89 79 THR A N 1
ATOM 620 C CA . THR A 1 80 ? 6.884 12.229 5.897 1.00 9.24 79 THR A CA 1
ATOM 621 C C . THR A 1 80 ? 7.260 10.905 5.245 1.00 9.15 79 THR A C 1
ATOM 622 O O . THR A 1 80 ? 8.302 10.772 4.588 1.00 9.04 79 THR A O 1
ATOM 626 N N . VAL A 1 81 ? 6.391 9.927 5.448 1.00 8.76 80 VAL A N 1
ATOM 627 C CA . VAL A 1 81 ? 6.402 8.660 4.733 1.00 8.29 80 VAL A CA 1
ATOM 628 C C . VAL A 1 81 ? 4.963 8.403 4.300 1.00 8.42 80 VAL A C 1
ATOM 629 O O . VAL A 1 81 ? 4.078 8.225 5.154 1.00 8.77 80 VAL A O 1
ATOM 633 N N . SER A 1 82 ? 4.708 8.423 3.001 1.00 8.95 81 SER A N 1
ATOM 634 C CA . SER A 1 82 ? 3.321 8.254 2.527 1.00 9.20 81 SER A CA 1
ATOM 635 C C . SER A 1 82 ? 2.990 6.820 2.134 1.00 8.78 81 SER A C 1
ATOM 636 O O . SER A 1 82 ? 1.814 6.483 1.981 1.00 8.53 81 SER A O 1
ATOM 639 N N . ALA A 1 83 ? 4.016 5.980 2.002 1.00 8.23 82 ALA A N 1
ATOM 640 C CA . ALA A 1 83 ? 3.818 4.565 1.694 1.00 9.06 82 A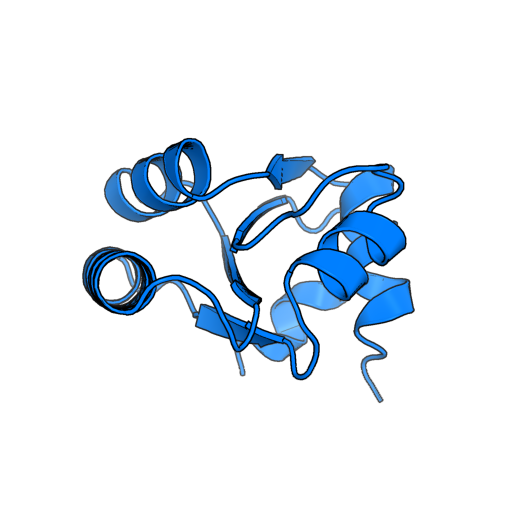LA A CA 1
ATOM 641 C C . ALA A 1 83 ? 5.058 3.783 2.090 1.00 8.99 82 ALA A C 1
ATOM 642 O O . ALA A 1 83 ? 6.163 4.322 2.169 1.00 9.49 82 ALA A O 1
ATOM 644 N N . LEU A 1 84 ? 4.861 2.506 2.325 1.00 9.18 83 LEU A N 1
ATOM 645 C CA . LEU A 1 84 ? 5.954 1.589 2.587 1.00 9.03 83 LEU A CA 1
ATOM 646 C C . LEU A 1 84 ? 5.513 0.216 2.168 1.00 8.50 83 LEU A C 1
ATOM 647 O O . LEU A 1 84 ? 4.302 -0.069 2.093 1.00 8.21 83 LEU A O 1
ATOM 652 N N . ALA A 1 85 ? 6.504 -0.658 1.935 1.00 8.63 84 ALA A N 1
ATOM 653 C CA . ALA A 1 85 ? 6.233 -2.057 1.613 1.00 7.84 84 ALA A CA 1
ATOM 654 C C . ALA A 1 85 ? 6.920 -2.982 2.630 1.00 8.59 84 ALA A C 1
ATOM 655 O O . ALA A 1 85 ? 8.087 -2.789 2.968 1.00 7.46 84 ALA A O 1
ATOM 657 N N . VAL A 1 86 ? 6.158 -3.958 3.133 1.00 8.25 85 VAL A N 1
ATOM 658 C CA . VAL A 1 86 ? 6.704 -4.998 4.000 1.00 8.53 85 VAL A CA 1
ATOM 659 C C . VAL A 1 86 ? 7.208 -6.115 3.088 1.00 8.64 85 VAL A C 1
ATOM 660 O O . VAL A 1 86 ? 6.443 -6.786 2.408 1.00 8.51 85 VAL A O 1
ATOM 664 N N . VAL A 1 87 ? 8.518 -6.297 3.075 1.00 8.63 86 VAL A N 1
ATOM 665 C CA . VAL A 1 87 ? 9.172 -7.334 2.274 1.00 9.59 86 VAL A CA 1
ATOM 666 C C . VAL A 1 87 ? 9.195 -8.650 3.045 1.00 10.08 86 VAL A C 1
ATOM 667 O O . VAL A 1 87 ? 8.855 -9.703 2.510 1.00 11.45 86 VAL A O 1
ATOM 671 N N . ASP A 1 88 ? 9.618 -8.579 4.302 1.00 10.63 87 ASP A N 1
ATOM 672 C CA . ASP A 1 88 ? 9.668 -9.710 5.212 1.00 10.16 87 ASP A CA 1
ATOM 673 C C . ASP A 1 88 ? 9.034 -9.208 6.516 1.00 9.62 87 ASP A C 1
ATOM 674 O O . ASP A 1 88 ? 9.471 -8.174 7.056 1.00 9.14 87 ASP A O 1
ATOM 679 N N . PRO A 1 89 ? 7.991 -9.882 7.004 1.00 9.55 88 PRO A N 1
ATOM 680 C CA . PRO A 1 89 ? 7.321 -9.433 8.236 1.00 9.43 88 PRO A CA 1
ATOM 681 C C . PRO A 1 89 ? 8.142 -9.719 9.496 1.00 9.17 88 PRO A C 1
ATOM 682 O O . PRO A 1 89 ? 7.750 -9.292 10.599 1.00 8.82 88 PRO A O 1
ATOM 686 N N . GLY A 1 90 ? 9.237 -10.468 9.348 1.00 9.11 89 GLY A N 1
ATOM 687 C CA . GLY A 1 90 ? 10.043 -10.831 10.521 1.00 9.54 89 GLY A CA 1
ATOM 688 C C . GLY A 1 90 ? 9.218 -11.640 11.509 1.00 9.60 89 GLY A C 1
ATOM 689 O O . GLY A 1 90 ? 8.550 -12.589 11.114 1.00 9.85 89 GLY A O 1
ATOM 690 N N . ALA A 1 91 ? 9.298 -11.287 12.793 1.00 9.53 90 ALA A N 1
ATOM 691 C CA . ALA A 1 91 ? 8.546 -11.968 13.862 1.00 9.51 90 ALA A CA 1
ATOM 692 C C . ALA A 1 91 ? 7.165 -11.334 14.103 1.00 9.23 90 ALA A C 1
ATOM 693 O O . ALA A 1 91 ? 6.428 -11.736 15.008 1.00 9.97 90 ALA A O 1
ATOM 695 N N . SER A 1 92 ? 6.788 -10.371 13.261 1.00 8.81 91 SER A N 1
ATOM 696 C CA . SER A 1 92 ? 5.565 -9.592 13.457 1.00 9.19 91 SER A CA 1
ATOM 697 C C . SER A 1 92 ? 4.309 -10.215 12.831 1.00 9.34 91 SER A C 1
ATOM 698 O O . SER A 1 92 ? 4.384 -11.110 11.987 1.00 8.92 91 SER A O 1
ATOM 701 N N . ARG A 1 93 ? 3.162 -9.737 13.291 1.00 8.97 92 ARG A N 1
ATOM 702 C CA . ARG A 1 93 ? 1.830 -10.143 12.802 1.00 9.49 92 ARG A CA 1
ATOM 703 C C . ARG A 1 93 ? 1.285 -9.142 11.773 1.00 8.71 92 ARG A C 1
ATOM 704 O O . ARG A 1 93 ? 0.086 -9.110 11.507 1.00 9.58 92 ARG A O 1
ATOM 712 N N . ILE A 1 94 ? 2.156 -8.300 11.223 1.00 8.33 93 ILE A N 1
ATOM 713 C CA . ILE A 1 94 ? 1.717 -7.197 10.374 1.00 8.84 93 ILE A CA 1
ATOM 714 C C . ILE A 1 94 ? 0.922 -7.658 9.151 1.00 8.67 93 ILE A C 1
ATOM 715 O O . ILE A 1 94 ? 0.034 -6.937 8.696 1.00 9.77 93 ILE A O 1
ATOM 720 N N . LEU A 1 95 ? 1.215 -8.844 8.609 1.00 8.38 94 LEU A N 1
ATOM 721 C CA . LEU A 1 95 ? 0.506 -9.282 7.400 1.00 9.06 94 LEU A CA 1
ATOM 722 C C . LEU A 1 95 ? -0.941 -9.667 7.655 1.00 10.22 94 LEU A C 1
ATOM 723 O O . LEU A 1 95 ? -1.723 -9.806 6.722 1.00 10.72 94 LEU A O 1
ATOM 728 N N . ALA A 1 96 ? -1.308 -9.820 8.921 1.00 11.34 95 ALA A N 1
ATOM 729 C CA . ALA A 1 96 ? -2.710 -10.076 9.257 1.00 12.73 95 ALA A CA 1
ATOM 730 C C . ALA A 1 96 ? -3.633 -8.937 8.803 1.00 13.84 95 ALA A C 1
ATOM 731 O O . ALA A 1 96 ? -4.835 -9.142 8.580 1.00 14.86 95 ALA A O 1
ATOM 733 N N . LEU A 1 97 ? -3.078 -7.740 8.662 1.00 14.80 96 LEU A N 1
ATOM 734 C CA . LEU A 1 97 ? -3.813 -6.575 8.184 1.00 15.28 96 LEU A CA 1
ATOM 735 C C . LEU A 1 97 ? -4.220 -6.673 6.724 1.00 16.03 96 LEU A C 1
ATOM 736 O O . LEU A 1 97 ? -5.117 -5.951 6.285 1.00 16.55 96 LEU A O 1
ATOM 741 N N . GLY A 1 98 ? -3.555 -7.553 5.973 1.00 17.03 97 GLY A N 1
ATOM 742 C CA . GLY A 1 98 ? -3.933 -7.843 4.594 1.00 18.81 97 GLY A CA 1
ATOM 743 C C . GLY A 1 98 ? -5.185 -8.697 4.443 1.00 20.42 97 GLY A C 1
ATOM 744 O O . GLY A 1 98 ? -5.666 -8.891 3.322 1.00 22.81 97 GLY A O 1
ATOM 745 N N . GLY A 1 99 ? -5.714 -9.214 5.547 1.00 20.99 98 GLY A N 1
ATOM 746 C CA . GLY A 1 99 ? -7.039 -9.839 5.562 1.00 21.37 98 GLY A CA 1
ATOM 747 C C . GLY A 1 99 ? -7.031 -11.320 5.279 1.00 22.07 98 GLY A C 1
ATOM 748 O O . GLY A 1 99 ? -6.006 -11.865 4.858 1.00 22.24 9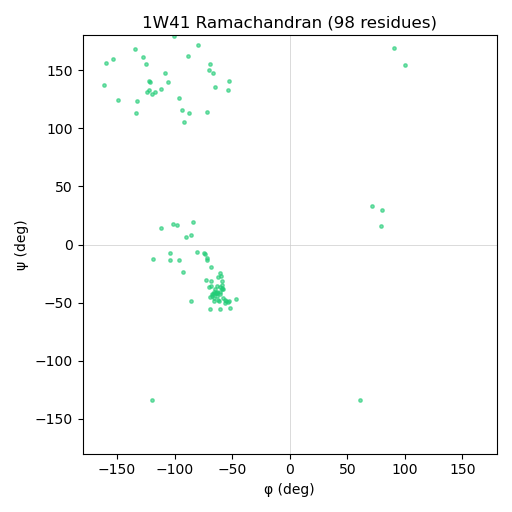8 GLY A O 1
ATOM 749 N N . LYS A 1 100 ? -8.068 -11.990 5.467 1.00 22.29 99 LYS A N 1
#

Organism: Thermococcus celer (NCBI:txid2264)

Nearest PDB structures (foldseek):
  1w41-assembly1_A  TM=1.010E+00  e=8.608E-22  Thermococcus celer
  1w42-assembly1_A  TM=1.005E+00  e=3.360E-20  Thermococcus celer
  1w3e-assembly1_X  TM=1.009E+00  e=7.586E-20  Thermococcus celer
  1w40-assembly1_A  TM=1.008E+00  e=1.397E-19  Thermococcus celer
  9e7f-assembly1_AZ  TM=9.562E-01  e=1.249E-14  Pyrobaculum calidifontis JCM 11548

Secondary structure (P-SEA, 3-state):
cccaaaaaaaaaacbbbbbcaaaaaaaaaaccccbbbbcccccaaaaaaaaaaaaacbbbbbbccccaaaaaaaacccbbbcccccccccccccccccc

Radius of gyration: 11.87 Å; Cα contacts (8 Å, |Δi|>4): 210; chains: 1; bounding box: 20×25×29 Å

Solvent-accessible surface area: 5478 Å² total

Sequence (99 aa):
MVDFAFELRKAQDTGKIVMGARKSIQYAKMGGAKLIIVARNARPDIKEDIEYYARLSGIPVYEFEGTSVELGTLLGRPHTVSALAVVDPGASRILALGG